Protein AF-A0A6F9CVD8-F1 (afdb_monomer_lite)

Secondary structure (DSSP, 8-state):
--GGGG---HHHHHHHHHS----STTTGGG-SEEEEEEETTEEEEEE--TTTSTTSTT-HHHHHHHHHHHHHH-

Structure (mmCIF, N/CA/C/O backbone):
data_AF-A0A6F9CVD8-F1
#
_entry.id   AF-A0A6F9CVD8-F1
#
loop_
_atom_site.group_PDB
_atom_site.id
_atom_site.type_symbol
_atom_site.label_atom_id
_atom_site.label_alt_id
_atom_site.label_comp_id
_atom_site.label_asym_id
_atom_site.label_entity_id
_atom_site.label_seq_id
_atom_site.pdbx_PDB_ins_code
_atom_site.Cartn_x
_atom_site.Cartn_y
_atom_site.Cartn_z
_atom_site.occupancy
_atom_site.B_iso_or_equiv
_atom_site.auth_seq_id
_atom_site.auth_comp_id
_atom_site.auth_asym_id
_atom_site.auth_atom_id
_atom_site.pdbx_PDB_model_num
ATOM 1 N N . MET A 1 1 ? -15.068 18.650 -20.645 1.00 41.38 1 MET A N 1
ATOM 2 C CA . MET A 1 1 ? -14.092 19.088 -19.611 1.00 41.38 1 MET A CA 1
ATOM 3 C C . MET A 1 1 ? -14.904 19.180 -18.340 1.00 41.38 1 MET A C 1
ATOM 5 O O . MET A 1 1 ? -15.407 20.244 -18.011 1.00 41.38 1 MET A O 1
ATOM 9 N N . ASP A 1 2 ? -15.177 18.022 -17.751 1.00 36.03 2 ASP A N 1
ATOM 10 C CA . ASP A 1 2 ? -16.412 17.812 -16.998 1.00 36.03 2 ASP A CA 1
ATOM 11 C C . ASP A 1 2 ? -16.121 17.649 -15.506 1.00 36.03 2 ASP A C 1
ATOM 13 O O . ASP A 1 2 ? -15.185 16.948 -15.119 1.00 36.03 2 ASP A O 1
ATOM 17 N N . GLU A 1 3 ? -16.956 18.284 -14.681 1.00 49.41 3 GLU A N 1
ATOM 18 C CA . GLU A 1 3 ? -16.949 18.355 -13.207 1.00 49.41 3 GLU A CA 1
ATOM 19 C C . GLU A 1 3 ? -16.995 16.993 -12.471 1.00 49.41 3 GLU A C 1
ATOM 21 O O . GLU A 1 3 ? -17.122 16.937 -11.250 1.00 49.41 3 GLU A O 1
ATOM 26 N N . CYS A 1 4 ? -16.842 15.869 -13.173 1.00 41.94 4 CYS A N 1
ATOM 27 C CA . CYS A 1 4 ? -16.957 14.517 -12.625 1.00 41.94 4 CYS A CA 1
ATOM 28 C C . CYS A 1 4 ? -15.814 14.127 -11.656 1.00 41.94 4 CYS A C 1
ATOM 30 O O . CYS A 1 4 ? -15.890 13.091 -11.000 1.00 41.94 4 CYS A O 1
ATOM 32 N N . CYS A 1 5 ? -14.753 14.933 -11.533 1.00 47.94 5 CYS A N 1
ATOM 33 C CA . CYS A 1 5 ? -13.570 14.579 -10.738 1.00 47.94 5 CYS A CA 1
ATOM 34 C C . CYS A 1 5 ? -13.712 14.841 -9.221 1.00 47.94 5 CYS A C 1
ATOM 36 O O . CYS A 1 5 ? -12.881 14.378 -8.447 1.00 47.94 5 CYS A O 1
ATOM 38 N N . MET A 1 6 ? -14.739 15.563 -8.754 1.00 44.59 6 MET A N 1
ATOM 39 C CA . MET A 1 6 ? -14.777 16.022 -7.350 1.00 44.59 6 MET A CA 1
ATOM 40 C C . MET A 1 6 ? -15.457 15.092 -6.334 1.00 44.59 6 MET A C 1
ATOM 42 O O . MET A 1 6 ? -15.498 15.424 -5.152 1.00 44.59 6 MET A O 1
ATOM 46 N N . VAL A 1 7 ? -15.927 13.906 -6.730 1.00 51.22 7 VAL A N 1
ATOM 47 C CA . VAL A 1 7 ? -16.448 12.903 -5.779 1.00 51.22 7 VAL A CA 1
ATOM 48 C C . VAL A 1 7 ? -15.715 11.581 -5.969 1.00 51.22 7 VAL A C 1
ATOM 50 O O . VAL A 1 7 ? -16.302 10.554 -6.303 1.00 51.22 7 VAL A O 1
ATOM 53 N N . VAL A 1 8 ? -14.394 11.591 -5.784 1.00 56.94 8 VAL A N 1
ATOM 54 C CA . VAL A 1 8 ? -13.645 10.335 -5.672 1.00 56.94 8 VAL A CA 1
ATOM 55 C C . VAL A 1 8 ? -14.027 9.714 -4.332 1.00 56.94 8 VAL A C 1
ATOM 57 O O . VAL A 1 8 ? -13.579 10.159 -3.276 1.00 56.94 8 VAL A O 1
ATOM 60 N N . GLN A 1 9 ? -14.919 8.723 -4.363 1.00 60.31 9 GLN A N 1
ATOM 61 C CA . GLN A 1 9 ? -15.279 7.977 -3.165 1.00 60.31 9 GLN A CA 1
ATOM 62 C C . GLN A 1 9 ? -14.008 7.341 -2.564 1.00 60.31 9 GLN A C 1
ATOM 64 O O . GLN A 1 9 ? -13.150 6.861 -3.312 1.00 60.31 9 GLN A O 1
ATOM 69 N N . PRO A 1 10 ? -13.851 7.332 -1.228 1.00 65.56 10 PRO A N 1
ATOM 70 C CA . PRO A 1 10 ? -12.623 6.881 -0.566 1.00 65.56 10 PRO A CA 1
ATOM 71 C C . PRO A 1 10 ? -12.242 5.430 -0.906 1.00 65.56 10 PRO A C 1
ATOM 73 O O . PRO A 1 10 ? -11.060 5.094 -0.933 1.00 65.56 10 PRO A O 1
ATOM 76 N N . THR A 1 11 ? -13.222 4.589 -1.240 1.00 71.44 11 THR A N 1
ATOM 77 C CA . THR A 1 11 ? -13.029 3.222 -1.743 1.00 71.44 11 THR A CA 1
ATOM 78 C C . THR A 1 11 ? -12.352 3.186 -3.110 1.00 71.44 11 THR A C 1
ATOM 80 O O . THR A 1 11 ? -11.381 2.458 -3.275 1.00 71.44 11 THR A O 1
ATOM 83 N N . THR A 1 12 ? -12.773 4.022 -4.061 1.00 77.94 12 THR A N 1
ATOM 84 C CA . THR A 1 12 ? -12.168 4.092 -5.402 1.00 77.94 12 THR A CA 1
ATOM 85 C C . THR A 1 12 ? -10.722 4.582 -5.345 1.00 77.94 12 THR A C 1
ATOM 87 O O . THR A 1 12 ? -9.849 4.068 -6.043 1.00 77.94 12 THR A O 1
ATOM 90 N N . LEU A 1 13 ? -10.434 5.558 -4.477 1.00 81.31 13 LEU A N 1
ATOM 91 C CA . LEU A 1 13 ? -9.062 6.016 -4.256 1.00 81.31 13 LEU A CA 1
ATOM 92 C C . LEU A 1 13 ? -8.196 4.892 -3.671 1.00 81.31 13 LEU A C 1
ATOM 94 O O . LEU A 1 13 ? -7.078 4.674 -4.133 1.00 81.31 13 LEU A O 1
ATOM 98 N N . PHE A 1 14 ? -8.716 4.163 -2.683 1.00 80.88 14 PHE A N 1
ATOM 99 C CA . PHE A 1 14 ? -8.012 3.039 -2.075 1.00 80.88 14 PHE A CA 1
ATOM 100 C C . PHE A 1 14 ? -7.758 1.902 -3.070 1.00 80.88 14 PHE A C 1
ATOM 102 O O . PHE A 1 14 ? -6.630 1.427 -3.173 1.00 80.88 14 PHE A O 1
ATOM 109 N N . GLU A 1 15 ? -8.753 1.528 -3.871 1.00 82.62 15 GLU A N 1
ATOM 110 C CA . GLU A 1 15 ? -8.614 0.531 -4.935 1.00 82.62 15 GLU A CA 1
ATOM 111 C C . GLU A 1 15 ? -7.526 0.916 -5.940 1.00 82.62 15 GLU A C 1
ATOM 113 O O . GLU A 1 15 ? -6.686 0.082 -6.280 1.00 82.62 15 GLU A O 1
ATOM 118 N N . ASN A 1 16 ? -7.478 2.184 -6.353 1.00 83.19 16 ASN A N 1
ATOM 119 C CA . ASN A 1 16 ? -6.445 2.684 -7.259 1.00 83.19 16 ASN A CA 1
ATOM 120 C C . ASN A 1 16 ? -5.056 2.698 -6.608 1.00 83.19 16 ASN A C 1
ATOM 122 O O .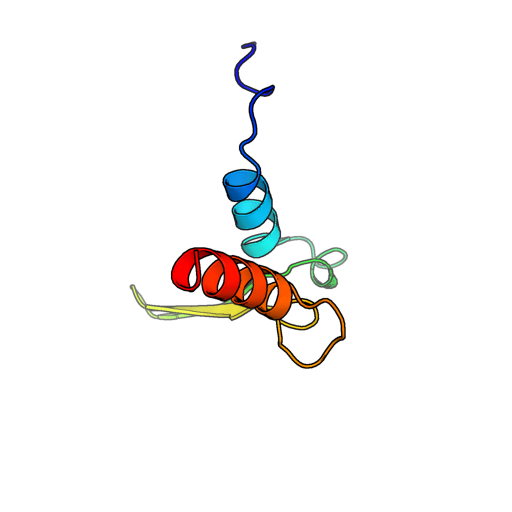 ASN A 1 16 ? -4.067 2.378 -7.263 1.00 83.19 16 ASN A O 1
ATOM 126 N N . MET A 1 17 ? -4.959 3.030 -5.317 1.00 82.69 17 MET A N 1
ATOM 127 C CA . MET A 1 17 ? -3.697 2.941 -4.573 1.00 82.69 17 MET A CA 1
ATOM 128 C C . MET A 1 17 ? -3.205 1.494 -4.447 1.00 82.69 17 MET A C 1
ATOM 130 O O . MET A 1 17 ? -1.997 1.260 -4.483 1.00 82.69 17 MET A O 1
ATOM 134 N N . MET A 1 18 ? -4.125 0.536 -4.317 1.00 79.69 18 MET A N 1
ATOM 135 C CA . MET A 1 18 ? -3.838 -0.897 -4.218 1.00 79.69 18 MET A CA 1
ATOM 136 C C . MET A 1 18 ? -3.436 -1.526 -5.552 1.00 79.69 18 MET A C 1
ATOM 138 O O . MET A 1 18 ? -2.508 -2.329 -5.597 1.00 79.69 18 MET A O 1
ATOM 142 N N . HIS A 1 19 ? -4.090 -1.130 -6.643 1.00 81.12 19 HIS A N 1
ATOM 143 C CA . HIS A 1 19 ? -3.811 -1.626 -7.993 1.00 81.12 19 HIS A CA 1
ATOM 144 C C . HIS A 1 19 ? -2.755 -0.803 -8.740 1.00 81.12 19 HIS A C 1
ATOM 146 O O . HIS A 1 19 ? -2.563 -0.995 -9.939 1.00 81.12 19 HIS A O 1
ATOM 152 N N . ARG A 1 20 ? -2.067 0.112 -8.050 1.00 82.31 20 ARG A N 1
ATOM 153 C CA . ARG A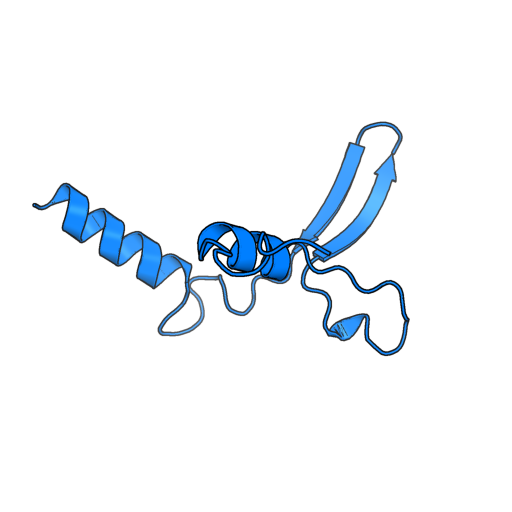 1 20 ? -1.050 0.978 -8.645 1.00 82.31 20 ARG A CA 1
ATOM 154 C C . ARG A 1 20 ? 0.135 0.157 -9.163 1.00 82.31 20 ARG A C 1
ATOM 156 O O . ARG A 1 20 ? 0.911 -0.382 -8.369 1.00 82.31 20 ARG A O 1
ATOM 163 N N . GLU A 1 21 ? 0.295 0.137 -10.483 1.00 80.94 21 GLU A N 1
ATOM 164 C CA . GLU A 1 21 ? 1.400 -0.497 -11.209 1.00 80.94 21 GLU A CA 1
ATOM 165 C C . GLU A 1 21 ? 2.089 0.555 -12.094 1.00 80.94 21 GLU A C 1
ATOM 167 O O . GLU A 1 21 ? 1.461 1.159 -12.964 1.00 80.94 21 GLU A O 1
ATOM 172 N N . PHE A 1 22 ? 3.376 0.809 -11.852 1.00 80.88 22 PHE A N 1
ATOM 173 C CA . PHE A 1 22 ? 4.195 1.696 -12.676 1.00 80.88 22 PHE A CA 1
ATOM 174 C C . PHE A 1 22 ? 4.998 0.877 -13.688 1.00 80.88 22 PHE A C 1
ATOM 176 O O . PHE A 1 22 ? 5.704 -0.066 -13.329 1.00 80.88 22 PHE A O 1
ATOM 183 N N . GLN A 1 23 ? 4.921 1.263 -14.962 1.00 75.62 23 GLN A N 1
ATOM 184 C CA . GLN A 1 23 ? 5.656 0.597 -16.045 1.00 75.62 23 GLN A CA 1
ATOM 185 C C . GLN A 1 23 ? 7.117 1.058 -16.156 1.00 75.62 23 GLN A C 1
ATOM 187 O O . GLN A 1 23 ? 7.958 0.355 -16.719 1.00 75.62 23 GLN A O 1
ATOM 192 N N . GLU A 1 24 ? 7.437 2.232 -15.616 1.00 80.81 24 GLU A N 1
ATOM 193 C CA . GLU A 1 24 ? 8.772 2.813 -15.679 1.00 80.81 24 GLU A CA 1
ATOM 194 C C . GLU A 1 24 ? 9.705 2.173 -14.642 1.00 80.81 24 GLU A C 1
ATOM 196 O O . GLU A 1 24 ? 9.351 1.981 -13.480 1.00 80.81 24 GLU A O 1
ATOM 201 N N . ARG A 1 25 ? 10.924 1.813 -15.066 1.00 72.81 25 ARG A N 1
ATOM 202 C CA . ARG A 1 25 ? 11.866 1.041 -14.234 1.00 72.81 25 ARG A CA 1
ATOM 203 C C . ARG A 1 25 ? 12.278 1.775 -12.962 1.00 72.81 25 ARG A C 1
ATOM 205 O O . ARG A 1 25 ? 12.475 1.126 -11.939 1.00 72.81 25 ARG A O 1
ATOM 212 N N . GLU A 1 26 ? 12.394 3.096 -13.031 1.00 75.62 26 GLU A N 1
ATOM 213 C CA . GLU A 1 26 ? 12.823 3.930 -11.908 1.00 75.62 26 GLU A CA 1
ATOM 214 C C . GLU A 1 26 ? 11.737 4.039 -10.840 1.00 75.62 26 GLU A C 1
ATOM 216 O O . GLU A 1 26 ? 12.042 3.957 -9.658 1.00 75.62 26 GLU A O 1
ATOM 221 N N . THR A 1 27 ? 10.465 4.120 -11.235 1.00 76.88 27 THR A N 1
ATOM 222 C CA . THR A 1 27 ? 9.316 4.240 -10.322 1.00 76.88 27 THR A CA 1
ATOM 223 C C . THR A 1 27 ? 8.672 2.896 -9.983 1.00 76.88 27 THR A C 1
ATOM 225 O O . THR A 1 27 ? 7.776 2.828 -9.142 1.00 76.88 27 THR A O 1
ATOM 228 N N . ARG A 1 28 ? 9.167 1.792 -10.560 1.00 75.94 28 ARG A N 1
ATOM 229 C CA . ARG A 1 28 ? 8.630 0.439 -10.356 1.00 75.94 28 ARG A CA 1
ATOM 230 C C . ARG A 1 28 ? 8.579 0.031 -8.885 1.00 75.94 28 ARG A C 1
ATOM 232 O O . ARG A 1 28 ? 7.631 -0.634 -8.489 1.00 75.94 28 ARG A O 1
ATOM 239 N N . HIS A 1 29 ? 9.545 0.467 -8.075 1.00 73.88 29 HIS A N 1
ATOM 240 C CA . HIS A 1 29 ? 9.598 0.202 -6.631 1.00 73.88 29 HIS A CA 1
ATOM 241 C C . HIS A 1 29 ? 8.454 0.859 -5.837 1.00 73.88 29 HIS A C 1
ATOM 243 O O . HIS A 1 29 ? 8.171 0.443 -4.721 1.00 73.88 29 HIS A O 1
ATOM 249 N N . LEU A 1 30 ? 7.781 1.862 -6.411 1.00 75.38 30 LEU A N 1
ATOM 250 C CA . LEU A 1 30 ? 6.592 2.497 -5.839 1.00 75.38 30 LEU A CA 1
ATOM 251 C C . LEU A 1 30 ? 5.297 1.785 -6.259 1.00 75.38 30 LEU A C 1
ATOM 253 O O . LEU A 1 30 ? 4.208 2.208 -5.860 1.00 75.38 30 LEU A O 1
ATOM 257 N N . SER A 1 31 ? 5.377 0.744 -7.089 1.00 77.88 31 SER A N 1
ATOM 258 C CA . SER A 1 31 ? 4.215 -0.067 -7.461 1.00 77.88 31 SER A CA 1
ATOM 259 C C . SER A 1 31 ? 3.810 -0.930 -6.279 1.00 77.88 31 SER A C 1
ATOM 261 O O . SER A 1 31 ? 4.656 -1.522 -5.619 1.00 77.88 31 SER A O 1
ATOM 263 N N . ARG A 1 32 ? 2.507 -1.002 -6.017 1.00 78.44 32 ARG A N 1
ATOM 264 C CA . ARG A 1 32 ? 1.950 -1.879 -4.979 1.00 78.44 32 ARG A CA 1
ATOM 265 C C . ARG A 1 32 ? 1.424 -3.193 -5.562 1.00 78.44 32 ARG A C 1
ATOM 267 O O . ARG A 1 32 ? 1.173 -4.133 -4.815 1.00 78.44 32 ARG A O 1
ATOM 274 N N . LYS A 1 33 ? 1.307 -3.272 -6.889 1.00 82.50 33 LYS A N 1
ATOM 275 C CA . LYS A 1 33 ? 0.965 -4.473 -7.648 1.00 82.50 33 LYS A CA 1
ATOM 276 C C . LYS A 1 33 ? 2.037 -4.730 -8.704 1.00 82.50 33 LYS A C 1
ATOM 278 O O . LYS A 1 33 ? 2.373 -3.826 -9.466 1.00 82.50 33 LYS A O 1
ATOM 283 N N . PHE A 1 34 ? 2.532 -5.962 -8.763 1.00 80.88 34 PHE A N 1
ATOM 284 C CA . PHE A 1 34 ? 3.469 -6.427 -9.781 1.00 80.88 34 PHE A CA 1
ATOM 285 C C . PHE A 1 34 ? 2.879 -7.633 -10.495 1.00 80.88 34 PHE A C 1
ATOM 287 O O . PHE A 1 34 ? 2.606 -8.651 -9.863 1.00 80.88 34 PHE A O 1
ATOM 294 N N . THR A 1 35 ? 2.690 -7.555 -11.806 1.00 79.88 35 THR A N 1
ATOM 295 C CA . THR A 1 35 ? 2.295 -8.733 -12.584 1.00 79.88 35 THR A CA 1
ATOM 296 C C . THR A 1 35 ? 3.518 -9.621 -12.814 1.00 79.88 35 THR A C 1
ATOM 298 O O . THR A 1 35 ? 4.406 -9.265 -13.584 1.00 79.88 35 THR A O 1
ATOM 301 N N . GLU A 1 36 ? 3.596 -10.763 -12.127 1.00 75.50 36 GLU A N 1
ATOM 302 C CA . GLU A 1 36 ? 4.765 -11.645 -12.214 1.00 75.50 36 GLU A CA 1
ATOM 303 C C . GLU A 1 36 ? 4.729 -12.535 -13.463 1.00 75.50 36 GLU A C 1
ATOM 305 O O . GLU A 1 36 ? 5.731 -12.660 -14.165 1.00 75.50 36 GLU A O 1
ATOM 310 N N . TRP A 1 37 ? 3.577 -13.150 -13.756 1.00 76.12 37 TRP A N 1
ATOM 311 C CA . TRP A 1 37 ? 3.441 -14.112 -14.855 1.00 76.12 37 TRP A CA 1
ATOM 312 C C . TRP A 1 37 ? 2.024 -14.089 -15.424 1.00 76.12 37 TRP A C 1
ATOM 314 O O . TRP A 1 37 ? 1.050 -13.953 -14.683 1.00 76.12 37 TRP A O 1
ATOM 324 N N . VAL A 1 38 ? 1.900 -14.283 -16.737 1.00 83.69 38 VAL A N 1
ATOM 325 C CA . VAL A 1 38 ? 0.609 -14.450 -17.414 1.00 83.69 38 VAL A CA 1
ATOM 326 C C . VAL A 1 38 ? 0.667 -15.714 -18.264 1.00 83.69 38 VAL A C 1
ATOM 328 O O . VAL A 1 38 ? 1.554 -15.864 -19.102 1.00 83.69 38 VAL A O 1
ATOM 331 N N . TYR A 1 39 ? -0.276 -16.627 -18.047 1.00 86.31 39 TYR A N 1
ATOM 332 C CA . TYR A 1 39 ? -0.454 -17.843 -18.830 1.00 86.31 39 TYR A CA 1
ATOM 333 C C . TYR A 1 39 ? -1.883 -17.896 -19.378 1.00 86.31 39 TYR A C 1
ATOM 335 O O . TYR A 1 39 ? -2.822 -18.320 -18.700 1.00 86.31 39 TYR A O 1
ATOM 343 N N . GLY A 1 40 ? -2.061 -17.431 -20.617 1.00 87.69 40 GLY A N 1
ATOM 344 C CA . GLY A 1 40 ? -3.384 -17.321 -21.236 1.00 87.69 40 GLY A CA 1
ATOM 345 C C . GLY A 1 40 ? -4.332 -16.467 -20.374 1.00 87.69 40 GLY A C 1
ATOM 346 O O . GLY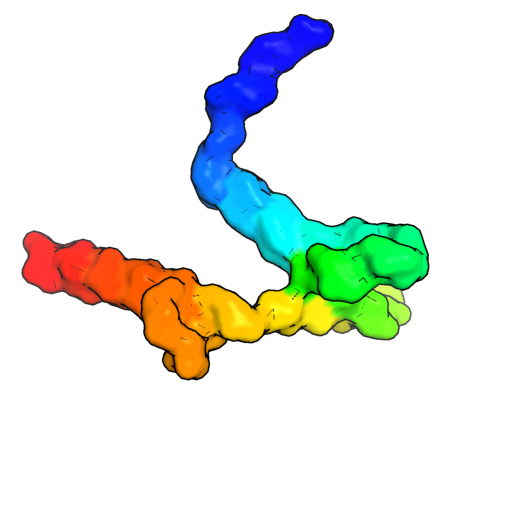 A 1 40 ? -4.000 -15.316 -20.101 1.00 87.69 40 GLY A O 1
ATOM 347 N N . PRO A 1 41 ? -5.488 -16.990 -19.922 1.00 87.88 41 PRO A N 1
ATOM 348 C CA . PRO A 1 41 ? -6.408 -16.249 -19.052 1.00 87.88 41 PRO A CA 1
ATOM 349 C C . PRO A 1 41 ? -5.925 -16.124 -17.594 1.00 87.88 41 PRO A C 1
ATOM 351 O O . PRO A 1 41 ? -6.497 -15.352 -16.823 1.00 87.88 41 PRO A O 1
ATOM 354 N N . VAL A 1 42 ? -4.902 -16.883 -17.189 1.00 86.75 42 VAL A N 1
ATOM 355 C CA . VAL A 1 42 ? -4.397 -16.900 -15.812 1.00 86.75 42 VAL A CA 1
ATOM 356 C C . VAL A 1 42 ? -3.339 -15.816 -15.646 1.00 86.75 42 VAL A C 1
ATOM 358 O O . VAL A 1 42 ? -2.336 -15.811 -16.354 1.00 86.75 42 VAL A O 1
ATOM 361 N N . HIS A 1 43 ? -3.541 -14.918 -14.687 1.00 85.88 43 HIS A N 1
ATOM 362 C CA . HIS A 1 43 ? -2.573 -13.889 -14.316 1.00 85.88 43 HIS A CA 1
ATOM 363 C C . HIS A 1 43 ? -2.152 -14.068 -12.854 1.00 85.88 43 HIS A C 1
ATOM 365 O O . HIS A 1 43 ? -2.996 -14.255 -11.980 1.00 85.88 43 HIS A O 1
ATOM 371 N N . SER A 1 44 ? -0.845 -14.008 -12.598 1.00 84.62 44 SER A N 1
ATOM 372 C CA . SER A 1 44 ? -0.271 -13.923 -11.255 1.00 84.62 44 SER A CA 1
ATOM 373 C C . SER A 1 44 ? 0.133 -12.480 -10.979 1.00 84.62 44 SER A C 1
ATOM 375 O O . SER A 1 44 ? 0.894 -11.883 -11.746 1.00 84.62 44 SER A O 1
ATOM 377 N N . SER A 1 45 ? -0.376 -11.915 -9.887 1.00 85.06 45 SER A N 1
ATOM 378 C CA . SER A 1 45 ? -0.009 -10.580 -9.420 1.00 85.06 45 SER A CA 1
ATOM 379 C C . SER A 1 45 ? 0.455 -10.644 -7.970 1.00 85.06 45 SER A C 1
ATOM 381 O O . SER A 1 45 ? -0.265 -11.149 -7.111 1.00 85.06 45 SER A O 1
ATOM 383 N N . LEU A 1 46 ? 1.635 -10.095 -7.704 1.00 84.19 46 LEU A N 1
ATOM 384 C CA . LEU A 1 46 ? 2.199 -9.936 -6.374 1.00 84.19 46 LEU A CA 1
ATOM 385 C C . LEU A 1 46 ? 1.784 -8.572 -5.812 1.00 84.19 46 LEU A C 1
ATOM 387 O O . LEU A 1 46 ? 2.036 -7.538 -6.435 1.00 84.19 46 LEU A O 1
ATOM 391 N N . TYR A 1 47 ? 1.145 -8.575 -4.644 1.00 83.25 47 TYR A N 1
ATOM 392 C CA . TYR A 1 47 ? 0.732 -7.360 -3.943 1.00 83.25 47 TYR A CA 1
ATOM 393 C C . TYR A 1 47 ? 1.678 -7.068 -2.780 1.00 83.25 47 TYR A C 1
ATOM 395 O O . TYR A 1 47 ? 1.994 -7.961 -1.996 1.00 83.25 47 TYR A O 1
ATOM 403 N N . ASP A 1 48 ? 2.099 -5.812 -2.651 1.00 82.44 48 ASP A N 1
ATOM 404 C CA . ASP A 1 48 ? 2.839 -5.342 -1.484 1.00 82.44 48 ASP A CA 1
ATOM 405 C C . ASP A 1 48 ? 1.875 -5.128 -0.301 1.00 82.44 48 ASP A C 1
ATOM 407 O O . ASP A 1 48 ? 1.016 -4.239 -0.319 1.00 82.44 48 ASP A O 1
ATOM 411 N N . LEU A 1 49 ? 2.013 -5.986 0.714 1.00 79.25 49 LEU A N 1
ATOM 412 C CA . LEU A 1 49 ? 1.170 -6.034 1.912 1.00 79.25 49 LEU A CA 1
ATOM 413 C C . LEU A 1 49 ? 1.784 -5.325 3.124 1.00 79.25 49 LEU A C 1
ATOM 415 O O . LEU 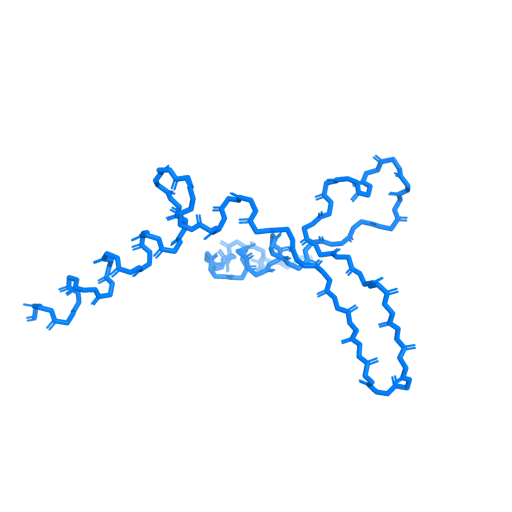A 1 49 ? 1.183 -5.357 4.195 1.00 79.25 49 LEU A O 1
ATOM 419 N N . THR A 1 50 ? 2.935 -4.663 2.981 1.00 75.50 50 THR A N 1
ATOM 420 C CA . THR A 1 50 ? 3.727 -4.176 4.126 1.00 75.50 50 THR A CA 1
ATOM 421 C C . THR A 1 50 ? 2.927 -3.275 5.083 1.00 75.50 50 THR A C 1
ATOM 423 O O . THR A 1 50 ? 3.045 -3.418 6.292 1.00 75.50 50 THR A O 1
ATOM 426 N N . SER A 1 51 ? 2.029 -2.424 4.565 1.00 69.19 51 SER A N 1
ATOM 427 C CA . SER A 1 51 ? 1.155 -1.547 5.373 1.00 69.19 51 SER A CA 1
ATOM 428 C C . SER A 1 51 ? -0.277 -2.076 5.577 1.00 69.19 51 SER A C 1
ATOM 430 O O . SER A 1 51 ? -1.136 -1.369 6.105 1.00 69.19 51 SER A O 1
ATOM 432 N N . LEU A 1 52 ? -0.586 -3.257 5.039 1.00 73.62 52 LEU A N 1
ATOM 433 C CA . LEU A 1 52 ? -1.915 -3.882 5.079 1.00 73.62 52 LEU A CA 1
ATOM 434 C C . LEU A 1 52 ? -1.961 -5.063 6.026 1.00 73.62 52 LEU A C 1
ATOM 436 O O . LEU A 1 52 ? -3.036 -5.401 6.504 1.00 73.62 52 LEU A O 1
ATOM 440 N N . ASP A 1 53 ? -0.828 -5.713 6.258 1.00 71.56 53 ASP A N 1
ATOM 441 C CA . ASP A 1 53 ? -0.767 -6.878 7.118 1.00 71.56 53 ASP A CA 1
ATOM 442 C C . ASP A 1 53 ? -0.820 -6.469 8.597 1.00 71.56 53 ASP A C 1
ATOM 444 O O . ASP A 1 53 ? -0.408 -5.373 8.977 1.00 71.56 53 ASP A O 1
ATOM 448 N N . SER A 1 54 ? -1.328 -7.360 9.447 1.00 64.06 54 SER A N 1
ATOM 449 C CA . SER A 1 54 ? -1.456 -7.208 10.907 1.00 64.06 54 SER A CA 1
ATOM 450 C C . SER A 1 54 ? -0.105 -7.063 11.634 1.00 64.06 54 SER A C 1
ATOM 452 O O . SER A 1 54 ? -0.062 -7.026 12.865 1.00 64.06 54 SER A O 1
ATOM 454 N N . TYR A 1 55 ? 1.003 -7.052 10.897 1.00 64.00 55 TYR A N 1
ATOM 455 C CA . TYR A 1 55 ? 2.354 -7.011 11.437 1.00 64.00 55 TYR A CA 1
ATOM 456 C C . TYR A 1 55 ? 2.729 -5.627 11.998 1.00 64.00 55 TYR A C 1
ATOM 458 O O . TYR A 1 55 ? 3.475 -5.541 12.974 1.00 64.00 55 TYR A O 1
ATOM 466 N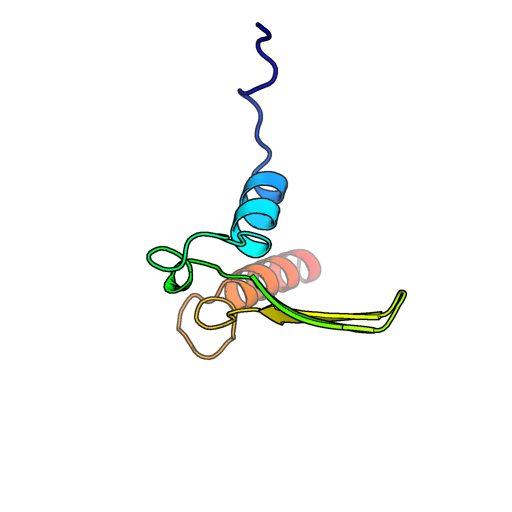 N . GLU A 1 56 ? 2.178 -4.544 11.437 1.00 67.44 56 GLU A N 1
ATOM 467 C CA . GLU A 1 56 ? 2.398 -3.170 11.908 1.00 67.44 56 GLU A CA 1
ATOM 468 C C . GLU A 1 56 ? 1.230 -2.649 12.770 1.00 67.44 56 GLU A C 1
ATOM 470 O O . GLU A 1 56 ? 0.063 -2.951 12.522 1.00 67.44 56 GLU A O 1
ATOM 475 N N . LYS A 1 57 ? 1.537 -1.825 13.785 1.00 65.62 57 LYS A N 1
ATOM 476 C CA . LYS A 1 57 ? 0.521 -1.156 14.624 1.00 65.62 57 LYS A CA 1
ATOM 477 C C . LYS A 1 57 ? -0.248 -0.116 13.796 1.00 65.62 57 LYS A C 1
ATOM 479 O O . LYS A 1 57 ? 0.390 0.752 13.204 1.00 65.62 57 LYS A O 1
ATOM 484 N N . ASN A 1 58 ? -1.586 -0.127 13.851 1.00 68.00 58 ASN A N 1
ATOM 485 C CA . ASN A 1 58 ? -2.497 0.673 13.007 1.00 68.00 58 ASN A CA 1
ATOM 486 C C . ASN A 1 58 ? -2.580 0.203 11.548 1.00 68.00 58 ASN A C 1
ATOM 488 O O . ASN A 1 58 ? -2.771 1.007 10.632 1.00 68.00 58 ASN A O 1
ATOM 492 N N . SER A 1 59 ? -2.448 -1.101 11.328 1.00 78.94 59 SER A N 1
ATOM 493 C CA . SER A 1 59 ? -2.653 -1.684 10.009 1.00 78.94 59 SER A CA 1
ATOM 494 C C . SER A 1 59 ? -4.083 -1.458 9.506 1.00 78.94 59 SER A C 1
ATOM 496 O O . SER A 1 59 ? -5.049 -1.42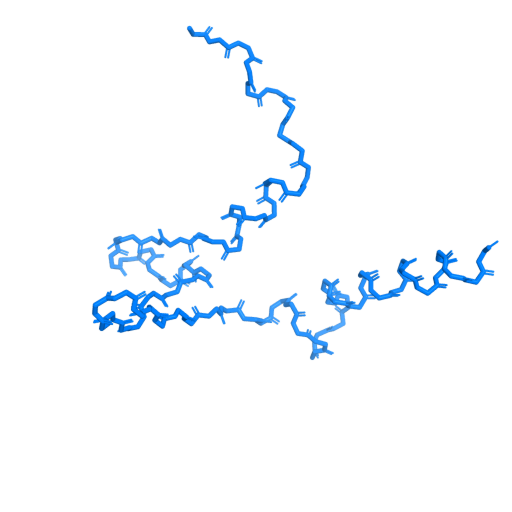9 10.273 1.00 78.94 59 SER A O 1
ATOM 498 N N . VAL A 1 60 ? -4.245 -1.344 8.187 1.00 80.94 60 VAL A N 1
ATOM 499 C CA . VAL A 1 60 ? -5.563 -1.188 7.550 1.00 80.94 60 VAL A CA 1
ATOM 500 C C . VAL A 1 60 ? -6.506 -2.334 7.938 1.00 80.94 60 VAL A C 1
ATOM 502 O O . VAL A 1 60 ? -7.689 -2.096 8.180 1.00 80.94 60 VAL A O 1
ATOM 505 N N . LEU A 1 61 ? -5.994 -3.564 8.055 1.00 81.75 61 LEU A N 1
ATOM 506 C CA . LEU A 1 61 ? -6.788 -4.735 8.444 1.00 81.75 61 LEU A CA 1
ATOM 507 C C . LEU A 1 61 ? -7.280 -4.637 9.891 1.00 81.75 61 LEU A C 1
ATOM 509 O O . LEU A 1 61 ? -8.426 -4.977 10.173 1.00 81.75 61 LEU A O 1
ATOM 513 N N . GLU A 1 62 ? -6.446 -4.112 10.789 1.00 81.50 62 GLU A N 1
ATOM 514 C CA . GLU A 1 62 ? -6.793 -3.861 12.191 1.00 81.50 62 GLU A CA 1
ATOM 515 C C . GLU A 1 62 ? -7.897 -2.798 12.301 1.00 81.50 62 GLU A C 1
ATOM 517 O O . GLU A 1 62 ? -8.861 -2.979 13.050 1.00 81.50 62 GLU A O 1
ATOM 522 N N . ILE A 1 63 ? -7.809 -1.725 11.508 1.00 84.25 63 ILE A N 1
ATOM 523 C CA . ILE A 1 63 ? -8.825 -0.665 11.451 1.00 84.25 63 ILE A CA 1
ATOM 524 C C . ILE A 1 63 ? -10.159 -1.223 10.936 1.00 84.25 63 ILE A C 1
ATOM 526 O O . ILE A 1 63 ? -11.199 -1.031 11.570 1.00 84.25 63 ILE A O 1
ATOM 530 N N . VAL A 1 64 ? -10.140 -1.952 9.815 1.00 83.94 64 VAL A N 1
ATOM 531 C CA . VAL A 1 64 ? -11.346 -2.559 9.223 1.00 83.94 64 VAL A CA 1
ATOM 532 C C . VAL A 1 64 ? -11.978 -3.568 10.182 1.00 83.94 64 VAL A C 1
ATOM 534 O O . VAL A 1 64 ? -13.192 -3.541 10.391 1.00 83.94 64 VAL A O 1
ATOM 537 N N . TYR A 1 65 ? -11.168 -4.420 10.813 1.00 85.50 65 TYR A N 1
ATOM 538 C CA . TYR A 1 65 ? -11.637 -5.408 11.780 1.00 85.50 65 TYR A CA 1
ATOM 539 C C . TYR A 1 65 ? -12.239 -4.757 13.028 1.00 85.50 65 TYR A C 1
ATOM 541 O O . TYR A 1 65 ? -13.309 -5.159 13.483 1.00 85.50 65 TYR A O 1
ATOM 549 N N . SER A 1 66 ? -11.601 -3.708 13.551 1.00 83.31 66 SER A N 1
ATOM 550 C CA . SER A 1 66 ? -12.099 -2.965 14.711 1.00 83.31 66 SER A CA 1
ATOM 551 C C . SER A 1 66 ? -13.457 -2.320 14.424 1.00 83.31 66 SER A C 1
ATOM 553 O O . SER A 1 66 ? -14.384 -2.463 15.221 1.00 83.31 66 SER A O 1
ATOM 555 N N . ILE A 1 67 ? -13.618 -1.683 13.257 1.00 85.31 67 ILE A N 1
ATOM 556 C CA . ILE A 1 67 ? -14.907 -1.121 12.817 1.00 85.31 67 ILE A CA 1
ATOM 557 C C . ILE A 1 67 ? -15.957 -2.228 12.677 1.00 85.31 67 ILE A C 1
ATOM 559 O O . ILE A 1 67 ? -17.084 -2.068 13.143 1.00 85.31 67 ILE A O 1
ATOM 563 N N . TYR A 1 68 ? -15.598 -3.361 12.070 1.00 85.50 68 TYR A N 1
ATOM 564 C CA . TYR A 1 68 ? -16.511 -4.488 11.879 1.00 85.50 68 TYR A CA 1
ATOM 565 C C . TYR A 1 68 ? -16.984 -5.093 13.209 1.00 85.50 68 TYR A C 1
ATOM 567 O O . TYR A 1 68 ? -18.175 -5.346 13.384 1.00 85.50 68 TYR A O 1
ATOM 575 N N . ILE A 1 69 ? -16.089 -5.252 14.188 1.00 85.81 69 ILE A N 1
ATOM 576 C CA . ILE A 1 69 ? -16.462 -5.717 15.529 1.00 85.81 69 ILE A CA 1
ATOM 577 C C . ILE A 1 69 ? -17.386 -4.725 16.236 1.00 85.81 69 ILE A C 1
ATOM 579 O O . ILE A 1 69 ? -18.378 -5.152 16.828 1.00 85.81 69 ILE A O 1
ATOM 583 N N . ILE A 1 70 ? -17.092 -3.423 16.181 1.00 85.06 70 ILE A N 1
ATOM 584 C CA . ILE A 1 70 ? -17.955 -2.386 16.771 1.00 85.06 70 ILE A CA 1
ATOM 585 C C . ILE A 1 70 ? -19.339 -2.410 16.106 1.00 85.06 70 ILE A C 1
ATOM 587 O O . ILE A 1 70 ? -20.352 -2.305 16.790 1.00 85.06 70 ILE A O 1
ATOM 591 N N . ARG A 1 71 ? -19.389 -2.623 14.786 1.00 83.12 71 ARG A N 1
ATOM 592 C CA . ARG A 1 71 ? -20.624 -2.740 14.000 1.00 83.12 71 ARG A CA 1
ATOM 593 C C . ARG A 1 71 ? -21.461 -3.971 14.365 1.00 83.12 71 ARG A C 1
ATOM 595 O O . ARG A 1 71 ? -22.677 -3.870 14.303 1.00 83.12 71 ARG A O 1
ATOM 602 N N . ILE A 1 72 ? -20.840 -5.107 14.700 1.00 80.62 72 ILE A N 1
ATOM 603 C CA . ILE A 1 72 ? -21.545 -6.338 15.117 1.00 80.62 72 ILE A CA 1
ATOM 604 C C . ILE A 1 72 ? -22.015 -6.266 16.573 1.00 80.62 72 ILE A C 1
ATOM 606 O O . ILE A 1 72 ? -23.026 -6.868 16.924 1.00 80.62 72 ILE A O 1
ATOM 610 N N . LYS A 1 73 ? -21.251 -5.594 17.439 1.00 74.56 73 LYS A N 1
ATOM 611 C CA . LYS A 1 73 ? -21.580 -5.465 18.866 1.00 74.56 73 LYS A CA 1
ATOM 612 C C . LYS A 1 73 ? -22.555 -4.323 19.179 1.00 74.56 73 LYS A C 1
ATOM 614 O O . LYS A 1 73 ? -22.973 -4.226 20.331 1.00 74.56 73 LYS A O 1
ATOM 619 N N . SER A 1 74 ? -22.875 -3.476 18.198 1.00 63.47 74 SER A N 1
ATOM 620 C CA . SER A 1 74 ? -23.936 -2.461 18.262 1.00 63.47 74 SER A CA 1
ATOM 621 C C . SER A 1 74 ? -25.267 -3.020 17.786 1.00 63.47 74 SER A C 1
ATOM 623 O O . SER A 1 74 ? -26.281 -2.479 18.274 1.00 63.47 74 SER A O 1
#

Foldseek 3Di:
DDPVPPCCDPVNVVVCCFQAADPDPVCRVSRQWDFDDDDPPDTDIDGNCPQQDPPDDPRPVVVVVVVVVVVVVD

pLDDT: mean 75.11, std 12.04, range [36.03, 87.88]

Radius of gyration: 16.54 Å; chains: 1; bounding box: 37×37×40 Å

Sequence (74 aa):
MDECCMVVQPTTLFENMMHREFQERETRHLSRKFTEWVYGPVHSSLYDLTSLDSYEKNSVLEIVYSIYIIRIKS